Protein AF-A0A7S1PSU7-F1 (afdb_monomer_lite)

InterPro domains:
  IPR036736 ACP-like superfamily [SSF47336] (45-99)

Structure (mmCIF, N/CA/C/O backbone):
data_AF-A0A7S1PSU7-F1
#
_entry.id   AF-A0A7S1PSU7-F1
#
loop_
_atom_site.group_PDB
_atom_site.id
_atom_site.type_symbol
_atom_site.label_atom_id
_atom_site.label_alt_id
_atom_site.label_comp_id
_atom_site.label_asym_id
_atom_site.label_entity_id
_atom_site.label_seq_id
_atom_site.pdbx_PDB_ins_code
_atom_site.Cartn_x
_atom_site.Cartn_y
_atom_site.Cartn_z
_atom_site.occupancy
_atom_site.B_iso_or_equiv
_atom_site.auth_seq_id
_atom_site.auth_comp_id
_atom_site.auth_asym_id
_atom_site.auth_atom_id
_atom_site.pdbx_PDB_model_num
ATOM 1 N N . GLU A 1 1 ? 5.444 -33.701 -60.072 1.00 48.88 1 GLU A N 1
ATOM 2 C CA . GLU A 1 1 ? 5.909 -32.418 -59.505 1.00 48.88 1 GLU A CA 1
ATOM 3 C C . GLU A 1 1 ? 4.935 -32.067 -58.390 1.00 48.88 1 GLU A C 1
ATOM 5 O O . GLU A 1 1 ? 3.745 -32.026 -58.653 1.00 48.88 1 GLU A O 1
ATOM 10 N N . GLN A 1 2 ? 5.269 -32.246 -57.112 1.00 46.62 2 GLN A N 1
ATOM 11 C CA . GLN A 1 2 ? 6.265 -31.512 -56.316 1.00 46.62 2 GLN A CA 1
ATOM 12 C C . GLN A 1 2 ? 6.059 -29.993 -56.328 1.00 46.62 2 GLN A C 1
ATOM 14 O O . GLN A 1 2 ? 6.128 -29.375 -57.382 1.00 46.62 2 GLN A O 1
ATOM 19 N N . GLY A 1 3 ? 5.920 -29.457 -55.111 1.00 49.22 3 GLY A N 1
ATOM 20 C CA . GLY A 1 3 ? 6.136 -28.061 -54.729 1.00 49.22 3 GLY A CA 1
ATOM 21 C C . GLY A 1 3 ? 4.854 -27.232 -54.648 1.00 49.22 3 GLY A C 1
ATOM 22 O O . GLY A 1 3 ? 4.045 -27.275 -55.557 1.00 49.22 3 GLY A O 1
ATOM 23 N N . GLU A 1 4 ? 4.564 -26.454 -53.609 1.00 50.44 4 GLU A N 1
ATOM 24 C CA . GLU A 1 4 ? 5.323 -26.057 -52.423 1.00 50.44 4 GLU A CA 1
ATOM 25 C C . GLU A 1 4 ? 4.361 -25.362 -51.436 1.00 50.44 4 GLU A C 1
ATOM 27 O O . GLU A 1 4 ? 3.388 -24.749 -51.862 1.00 50.44 4 GLU A O 1
ATOM 32 N N . GLY A 1 5 ? 4.685 -25.452 -50.138 1.00 50.78 5 GLY A N 1
ATOM 33 C CA . GLY A 1 5 ? 4.449 -24.443 -49.087 1.00 50.78 5 GLY A CA 1
ATOM 34 C C . GLY A 1 5 ? 3.006 -23.986 -48.829 1.00 50.78 5 GLY A C 1
ATOM 35 O O . GLY A 1 5 ? 2.417 -23.264 -49.613 1.00 50.78 5 GLY A O 1
ATOM 36 N N . GLY A 1 6 ? 2.376 -24.288 -47.696 1.00 49.72 6 GLY A N 1
ATOM 37 C CA . GLY A 1 6 ? 2.905 -24.008 -46.360 1.00 49.72 6 GLY A CA 1
ATOM 38 C C . GLY A 1 6 ? 2.313 -22.690 -45.811 1.00 49.72 6 GLY A C 1
ATOM 39 O O . GLY A 1 6 ? 1.972 -21.806 -46.586 1.00 49.72 6 GLY A O 1
ATOM 40 N N . PRO A 1 7 ? 2.093 -22.572 -44.492 1.00 59.19 7 PRO A N 1
ATOM 41 C CA . PRO A 1 7 ? 0.849 -22.034 -43.943 1.00 59.19 7 PRO A CA 1
ATOM 42 C C . PRO A 1 7 ? 0.986 -20.667 -43.249 1.00 59.19 7 PRO A C 1
ATOM 44 O O . PRO A 1 7 ? 2.081 -20.207 -42.965 1.00 59.19 7 PRO A O 1
ATOM 47 N N . ALA A 1 8 ? -0.175 -20.111 -42.883 1.00 51.06 8 ALA A N 1
ATOM 48 C CA . ALA A 1 8 ? -0.415 -19.317 -41.674 1.00 51.06 8 ALA A CA 1
ATOM 49 C C . ALA A 1 8 ? 0.503 -18.113 -41.378 1.00 51.06 8 ALA A C 1
ATOM 51 O O . ALA A 1 8 ? 1.620 -18.251 -40.900 1.00 51.06 8 ALA A O 1
ATOM 52 N N . ALA A 1 9 ? -0.079 -16.918 -41.434 1.00 47.78 9 ALA A N 1
ATOM 53 C CA . ALA A 1 9 ? 0.195 -15.870 -40.451 1.00 47.78 9 ALA A CA 1
ATOM 54 C C . ALA A 1 9 ? -1.001 -14.915 -40.459 1.00 47.78 9 ALA A C 1
ATOM 56 O O . ALA A 1 9 ? -1.077 -13.976 -41.244 1.00 47.78 9 ALA A O 1
ATOM 57 N N . SER A 1 10 ? -2.054 -15.253 -39.713 1.00 47.66 10 SER A N 1
ATOM 58 C CA . SER A 1 10 ? -2.329 -14.567 -38.447 1.00 47.66 10 SER A CA 1
ATOM 59 C C . SER A 1 10 ? -1.978 -13.090 -38.547 1.00 47.66 10 SER A C 1
ATOM 61 O O . SER A 1 10 ? -0.907 -12.652 -38.128 1.00 47.66 10 SER A O 1
ATOM 63 N N . SER A 1 11 ? -2.901 -12.320 -39.120 1.00 52.31 11 SER A N 1
ATOM 64 C CA . SER A 1 11 ? -2.974 -10.891 -38.872 1.00 52.31 11 SER A CA 1
ATOM 65 C C . SER A 1 11 ? -3.105 -10.729 -37.361 1.00 52.31 11 SER A C 1
ATOM 67 O O . SER A 1 11 ? -4.190 -10.876 -36.804 1.00 52.31 11 SER A O 1
ATOM 69 N N . ASN A 1 12 ? -1.964 -10.527 -36.698 1.00 55.09 12 ASN A N 1
ATOM 70 C CA . ASN A 1 12 ? -1.849 -10.170 -35.295 1.00 55.09 12 ASN A CA 1
ATOM 71 C C . ASN A 1 12 ? -2.569 -8.830 -35.123 1.00 55.09 12 ASN A C 1
ATOM 73 O O . ASN A 1 12 ? -1.961 -7.758 -35.147 1.00 55.09 12 ASN A O 1
ATOM 77 N N . ALA A 1 13 ? -3.893 -8.894 -34.975 1.00 48.25 13 ALA A N 1
ATOM 78 C CA . ALA A 1 13 ? -4.645 -7.913 -3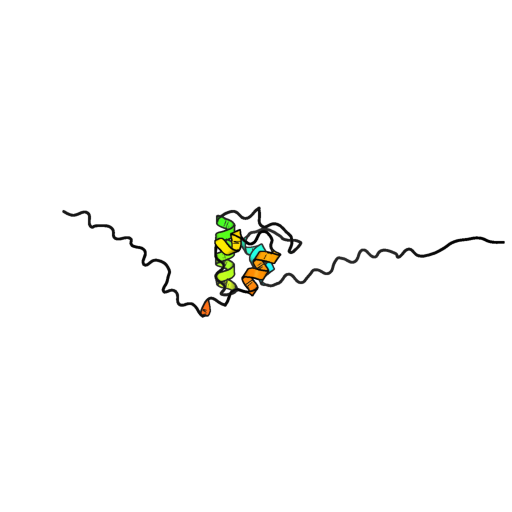4.236 1.00 48.25 13 ALA A CA 1
ATOM 79 C C . ALA A 1 13 ? -3.966 -7.879 -32.873 1.00 48.25 13 ALA A C 1
ATOM 81 O O . ALA A 1 13 ? -4.092 -8.797 -32.069 1.00 48.25 13 ALA A O 1
ATOM 82 N N . ARG A 1 14 ? -3.122 -6.868 -32.686 1.00 45.75 14 ARG A N 1
ATOM 83 C CA . ARG A 1 14 ? -2.492 -6.539 -31.421 1.00 45.75 14 ARG A CA 1
ATOM 84 C C . ARG A 1 14 ? -3.634 -6.189 -30.480 1.00 45.75 14 ARG A C 1
ATOM 86 O O . ARG A 1 14 ? -4.032 -5.031 -30.389 1.00 45.75 14 ARG A O 1
ATOM 93 N N . GLU A 1 15 ? -4.222 -7.226 -29.887 1.00 45.41 15 GLU A N 1
ATOM 94 C CA . GLU A 1 15 ? -5.253 -7.122 -28.874 1.00 45.41 15 GLU A CA 1
ATOM 95 C C . GLU A 1 15 ? -4.738 -6.115 -27.844 1.00 45.41 15 GLU A C 1
ATOM 97 O O . GLU A 1 15 ? -3.630 -6.292 -27.320 1.00 45.41 15 GLU A O 1
ATOM 102 N N . PRO A 1 16 ? -5.464 -5.016 -27.574 1.00 50.06 16 PRO A N 1
ATOM 103 C CA . PRO A 1 16 ? -5.130 -4.194 -26.432 1.00 50.06 16 PRO A CA 1
ATOM 104 C C . PRO A 1 16 ? -5.298 -5.109 -25.224 1.00 50.06 16 PRO A C 1
ATOM 106 O O . PRO A 1 16 ? -6.419 -5.511 -24.912 1.00 50.06 16 PRO A O 1
ATOM 109 N N . ALA A 1 17 ? -4.169 -5.489 -24.617 1.00 42.91 17 ALA A N 1
ATOM 110 C CA . ALA A 1 17 ? -4.112 -6.392 -23.478 1.00 42.91 17 ALA A CA 1
ATOM 111 C C . ALA A 1 17 ? -5.279 -6.084 -22.529 1.00 42.91 17 ALA A C 1
ATOM 113 O O . ALA A 1 17 ? -5.505 -4.900 -22.234 1.00 42.91 17 ALA A O 1
ATOM 114 N N . PRO A 1 18 ? -6.046 -7.098 -22.085 1.00 45.97 18 PRO A N 1
ATOM 115 C CA . PRO A 1 18 ? -7.220 -6.865 -21.265 1.00 45.97 18 PRO A CA 1
ATOM 116 C C . PRO A 1 18 ? -6.764 -6.027 -20.081 1.00 45.97 18 PRO A C 1
ATOM 118 O O . PRO A 1 18 ? -5.882 -6.449 -19.328 1.00 45.97 18 PRO A O 1
ATOM 121 N N . LYS A 1 19 ? -7.307 -4.808 -19.969 1.00 47.12 19 LYS A N 1
ATOM 122 C CA . LYS A 1 19 ? -7.077 -3.916 -18.834 1.00 47.12 19 LYS A CA 1
ATOM 123 C C . LYS A 1 19 ? -7.531 -4.698 -17.612 1.00 47.12 19 LYS A C 1
ATOM 125 O O . LYS A 1 19 ? -8.719 -4.685 -17.296 1.00 47.12 19 LYS A O 1
ATOM 130 N N . ARG A 1 20 ? -6.617 -5.452 -16.988 1.00 54.12 20 ARG A N 1
ATOM 131 C CA . ARG A 1 20 ? -6.883 -6.209 -15.766 1.00 54.12 20 ARG A CA 1
ATOM 132 C C . ARG A 1 20 ? -7.532 -5.206 -14.840 1.00 54.12 20 ARG A C 1
ATOM 134 O O . ARG A 1 20 ? -6.923 -4.176 -14.558 1.00 54.12 20 ARG A O 1
ATOM 141 N N . LEU A 1 21 ? -8.805 -5.435 -14.525 1.00 60.50 21 LEU A N 1
ATOM 142 C CA . LEU A 1 21 ? -9.640 -4.466 -13.832 1.00 60.50 21 LEU A CA 1
ATOM 143 C C . LEU A 1 21 ? -8.883 -4.041 -12.576 1.00 60.50 21 LEU A C 1
ATOM 145 O O . LEU A 1 21 ? -8.713 -4.840 -11.656 1.00 60.50 21 LEU A O 1
ATOM 149 N N . LYS A 1 22 ? -8.342 -2.816 -12.585 1.00 71.38 22 LYS A N 1
ATOM 150 C CA . LYS A 1 22 ? -7.571 -2.291 -11.462 1.00 71.38 22 LYS A CA 1
ATOM 151 C C . LYS A 1 22 ? -8.514 -2.289 -10.262 1.00 71.38 22 LYS A C 1
ATOM 153 O O . LYS A 1 22 ? -9.502 -1.545 -10.249 1.00 71.38 22 LYS A O 1
ATOM 158 N N . GLY A 1 23 ? -8.235 -3.165 -9.295 1.00 81.12 23 GLY A N 1
ATOM 159 C CA . GLY A 1 23 ? -9.029 -3.317 -8.078 1.00 81.12 23 GLY A CA 1
ATOM 160 C C . GLY A 1 23 ? -9.203 -1.985 -7.347 1.00 81.12 23 GLY A C 1
ATOM 161 O O . GLY A 1 23 ? -8.488 -1.009 -7.606 1.00 81.12 23 GLY A O 1
ATOM 162 N N . ARG A 1 24 ? -10.172 -1.906 -6.431 1.00 85.75 24 ARG A N 1
ATOM 163 C CA . ARG A 1 24 ? -10.407 -0.675 -5.656 1.00 85.75 24 ARG A CA 1
ATOM 164 C C . ARG A 1 24 ? -9.148 -0.288 -4.871 1.00 85.75 24 ARG A C 1
ATOM 166 O O . ARG A 1 24 ? -8.764 0.875 -4.854 1.00 85.75 24 ARG A O 1
ATOM 173 N N . GLU A 1 25 ? -8.474 -1.279 -4.311 1.00 86.25 25 GLU A N 1
ATOM 174 C CA . GLU A 1 25 ? -7.229 -1.177 -3.560 1.00 86.25 25 GLU A CA 1
ATOM 175 C C . GLU A 1 25 ? -6.083 -0.653 -4.428 1.00 86.25 25 GLU A C 1
ATOM 177 O O . GLU A 1 25 ? -5.386 0.270 -4.018 1.00 86.25 25 GLU A O 1
ATOM 182 N N . TRP A 1 26 ? -5.942 -1.159 -5.659 1.00 88.88 26 TRP A N 1
ATOM 183 C CA . TRP A 1 26 ? -4.947 -0.668 -6.618 1.00 88.88 26 TRP A CA 1
ATOM 184 C C . TRP A 1 26 ? -5.125 0.832 -6.856 1.00 88.88 26 TRP A C 1
ATOM 186 O O . TRP A 1 26 ? -4.185 1.611 -6.703 1.00 88.88 26 TRP A O 1
ATOM 196 N N . ARG A 1 27 ? -6.353 1.257 -7.180 1.00 89.19 27 ARG A N 1
ATOM 197 C CA . ARG A 1 27 ? -6.661 2.669 -7.450 1.00 89.19 27 ARG A CA 1
ATOM 198 C C . ARG A 1 27 ? -6.387 3.564 -6.241 1.00 89.19 27 ARG A C 1
ATOM 200 O O . ARG A 1 27 ? -5.945 4.700 -6.404 1.00 89.19 27 ARG A O 1
ATOM 207 N N . LEU A 1 28 ? -6.627 3.065 -5.030 1.00 88.81 28 LEU A N 1
ATOM 208 C CA . LEU A 1 28 ? -6.309 3.787 -3.797 1.00 88.81 28 LEU A CA 1
ATOM 209 C C . LEU A 1 28 ? -4.801 3.935 -3.590 1.00 88.81 28 LEU A C 1
ATOM 211 O O . LEU A 1 28 ? -4.350 5.016 -3.208 1.00 88.81 28 LEU A O 1
ATOM 215 N N . VAL A 1 29 ? -4.027 2.887 -3.873 1.00 87.38 29 VAL A N 1
ATOM 216 C CA . VAL A 1 29 ? -2.562 2.934 -3.804 1.00 87.38 29 VAL A CA 1
ATOM 217 C C . VAL A 1 29 ? -2.011 3.945 -4.814 1.00 87.38 29 VAL A C 1
ATOM 219 O O . VAL A 1 29 ? -1.214 4.800 -4.427 1.00 87.38 29 VAL A O 1
ATOM 222 N N . GLU A 1 30 ? -2.489 3.944 -6.061 1.00 90.50 30 GLU A N 1
ATOM 223 C CA . GLU A 1 30 ? -2.093 4.939 -7.073 1.00 90.50 30 GLU A CA 1
ATOM 224 C C . GLU A 1 30 ? -2.430 6.366 -6.624 1.00 90.50 30 GLU A C 1
ATOM 226 O O . GLU A 1 30 ? -1.567 7.244 -6.598 1.00 90.50 30 GLU A O 1
ATOM 231 N N . ARG A 1 31 ? -3.667 6.598 -6.166 1.00 88.81 31 ARG A N 1
ATOM 232 C CA . ARG A 1 31 ? -4.117 7.916 -5.693 1.00 88.81 31 ARG A CA 1
ATOM 233 C C . ARG A 1 31 ? -3.301 8.427 -4.506 1.00 88.81 31 ARG A C 1
ATOM 235 O O . ARG A 1 31 ? -3.039 9.624 -4.411 1.00 8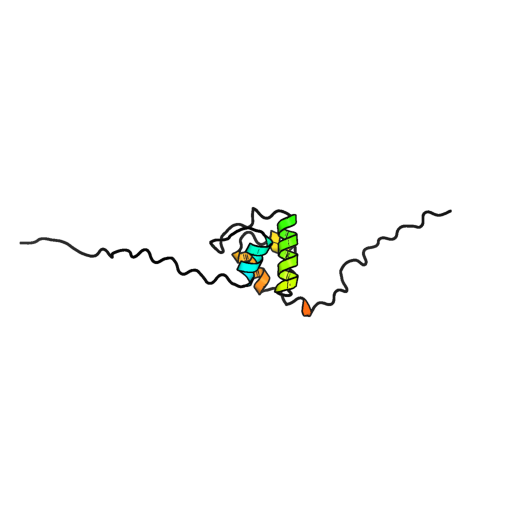8.81 31 ARG A O 1
ATOM 242 N N . ALA A 1 32 ? -2.930 7.549 -3.578 1.00 87.19 32 ALA A N 1
ATOM 243 C CA . ALA A 1 32 ? -2.240 7.951 -2.359 1.00 87.19 32 ALA A CA 1
ATOM 244 C C . ALA A 1 32 ? -0.730 8.151 -2.550 1.00 87.19 32 ALA A C 1
ATOM 246 O O . ALA A 1 32 ? -0.124 8.976 -1.861 1.00 87.19 32 ALA A O 1
ATOM 247 N N . THR A 1 33 ? -0.123 7.393 -3.464 1.00 85.19 33 THR A N 1
ATOM 248 C CA . THR A 1 33 ? 1.312 7.483 -3.773 1.00 85.19 33 THR A CA 1
ATOM 249 C C . THR A 1 33 ? 1.615 8.497 -4.870 1.00 85.19 33 THR A C 1
ATOM 251 O O . THR A 1 33 ? 2.721 9.037 -4.899 1.00 85.19 33 THR A O 1
ATOM 254 N N . GLY A 1 34 ? 0.636 8.787 -5.732 1.00 86.00 34 GLY A N 1
ATOM 255 C CA . GLY A 1 34 ? 0.826 9.563 -6.956 1.00 86.00 34 GLY A CA 1
ATOM 256 C C . GLY A 1 34 ? 1.604 8.799 -8.030 1.00 86.00 34 GLY A C 1
ATOM 257 O O . GLY A 1 34 ? 2.023 9.407 -9.009 1.00 86.00 34 GLY A O 1
ATOM 258 N N . LEU A 1 35 ? 1.829 7.497 -7.834 1.00 85.31 35 LEU A N 1
ATOM 259 C CA . LEU A 1 35 ? 2.492 6.618 -8.791 1.00 85.31 35 LEU A CA 1
ATOM 260 C C . LEU A 1 35 ? 1.432 5.883 -9.606 1.00 85.31 35 LEU A C 1
ATOM 262 O O . LEU A 1 35 ? 0.368 5.551 -9.086 1.00 85.31 35 LEU A O 1
ATOM 266 N N . GLN A 1 36 ? 1.724 5.634 -10.878 1.00 86.44 36 GLN A N 1
ATOM 267 C CA . GLN A 1 36 ? 0.911 4.753 -11.705 1.00 86.44 36 GLN A CA 1
ATOM 268 C C . GLN A 1 36 ? 1.617 3.418 -11.828 1.00 86.44 36 GLN A C 1
ATOM 270 O O . GLN A 1 36 ? 2.803 3.374 -12.140 1.00 86.44 36 GLN A O 1
ATOM 275 N N . PHE A 1 37 ? 0.873 2.347 -11.592 1.00 84.56 37 PHE A N 1
ATOM 276 C CA . PHE A 1 37 ? 1.376 0.997 -11.752 1.00 84.56 37 PHE A CA 1
ATOM 277 C C . PHE A 1 37 ? 0.712 0.388 -12.987 1.00 84.56 37 PHE A C 1
ATOM 279 O O . PHE A 1 37 ? -0.505 0.512 -13.188 1.00 84.56 37 PHE A O 1
ATOM 286 N N . GLU A 1 38 ? 1.501 -0.274 -13.827 1.00 83.94 38 GLU A N 1
ATOM 287 C CA . GLU A 1 38 ? 0.993 -0.989 -15.004 1.00 83.94 38 GLU A CA 1
ATOM 288 C C .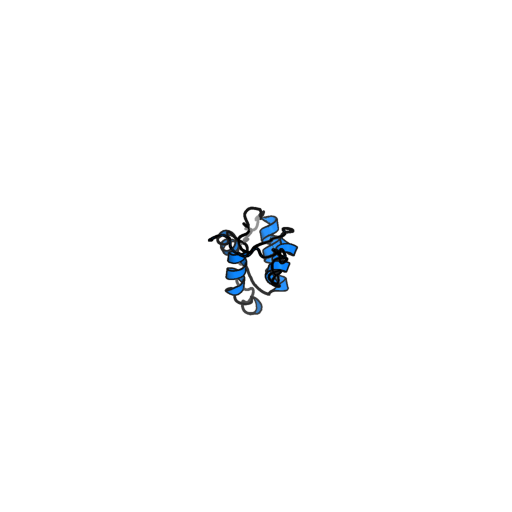 GLU A 1 38 ? 0.755 -2.470 -14.700 1.00 83.94 38 GLU A C 1
ATOM 290 O O . GLU A 1 38 ? -0.190 -3.075 -15.210 1.00 83.94 38 GLU A O 1
ATOM 295 N N . THR A 1 39 ? 1.574 -3.050 -13.817 1.00 84.56 39 THR A N 1
ATOM 296 C CA . THR A 1 39 ? 1.529 -4.471 -13.463 1.00 84.56 39 THR A CA 1
ATOM 297 C C . THR A 1 39 ? 1.626 -4.684 -11.952 1.00 84.56 39 THR A C 1
ATOM 299 O O . THR A 1 39 ? 2.080 -3.818 -11.209 1.00 84.56 39 THR A O 1
ATOM 302 N N . LEU A 1 40 ? 1.205 -5.862 -11.479 1.00 84.81 40 LEU A N 1
ATOM 303 C CA . LEU A 1 40 ? 1.354 -6.253 -10.070 1.00 84.81 40 LEU A CA 1
ATOM 304 C C . LEU A 1 40 ? 2.822 -6.451 -9.670 1.00 84.81 40 LEU A C 1
ATOM 306 O O . LEU A 1 40 ? 3.158 -6.342 -8.497 1.00 84.81 40 LEU A O 1
ATOM 310 N N . SER A 1 41 ? 3.691 -6.750 -10.632 1.00 85.69 41 SER A N 1
ATOM 311 C CA . SER A 1 41 ? 5.123 -6.958 -10.407 1.00 85.69 41 SER A CA 1
ATOM 312 C C . SER A 1 41 ? 5.903 -5.650 -10.290 1.00 85.69 41 SER A C 1
ATOM 314 O O . SER A 1 41 ? 7.108 -5.692 -10.056 1.00 85.69 41 SER A O 1
ATOM 316 N N . ASP A 1 42 ? 5.237 -4.505 -10.453 1.00 87.50 42 ASP A N 1
ATOM 317 C CA . ASP A 1 42 ? 5.890 -3.206 -10.410 1.00 87.50 42 ASP A CA 1
ATOM 318 C C . ASP A 1 42 ? 6.480 -2.925 -9.013 1.00 87.50 42 ASP A C 1
ATOM 320 O O . ASP A 1 42 ? 5.814 -3.175 -7.992 1.00 87.50 42 ASP A O 1
ATOM 324 N N . PRO A 1 43 ? 7.745 -2.473 -8.943 1.00 85.31 43 PRO A N 1
ATOM 325 C CA . PRO A 1 43 ? 8.457 -2.334 -7.686 1.00 85.31 43 PRO A CA 1
ATOM 326 C C . PRO A 1 43 ? 7.992 -1.117 -6.881 1.00 85.31 43 PRO A C 1
ATOM 328 O O . PRO A 1 43 ? 7.906 0.008 -7.364 1.00 85.31 43 PRO A O 1
ATOM 331 N N . LEU A 1 44 ? 7.850 -1.300 -5.568 1.00 82.44 44 LEU A N 1
ATOM 332 C CA . LEU A 1 44 ? 7.523 -0.221 -4.624 1.00 82.44 44 LEU A CA 1
ATOM 333 C C . LEU A 1 44 ? 8.761 0.595 -4.196 1.00 82.44 44 LEU A C 1
ATOM 335 O O . LEU A 1 44 ? 8.714 1.361 -3.233 1.00 82.44 44 LEU A O 1
ATOM 339 N N . VAL A 1 45 ? 9.886 0.448 -4.905 1.00 72.88 45 VAL A N 1
ATOM 340 C CA . VAL A 1 45 ? 11.187 1.050 -4.559 1.00 72.88 45 VAL A CA 1
ATOM 341 C C . VAL A 1 45 ? 11.149 2.587 -4.526 1.00 72.88 45 VAL A C 1
ATOM 343 O O . VAL A 1 45 ? 11.869 3.199 -3.743 1.00 72.88 45 VAL A O 1
ATOM 346 N N . GLY A 1 46 ? 10.244 3.216 -5.286 1.00 70.62 46 GLY A N 1
ATOM 347 C CA . GLY A 1 46 ? 10.045 4.674 -5.325 1.00 70.62 46 GLY A CA 1
ATOM 348 C C . GLY A 1 46 ? 9.157 5.260 -4.213 1.00 70.62 46 GLY A C 1
ATOM 349 O O . GLY A 1 46 ? 8.770 6.432 -4.280 1.00 70.62 46 GLY A O 1
ATOM 350 N N . LEU A 1 47 ? 8.765 4.466 -3.209 1.00 80.88 47 LEU A N 1
ATOM 35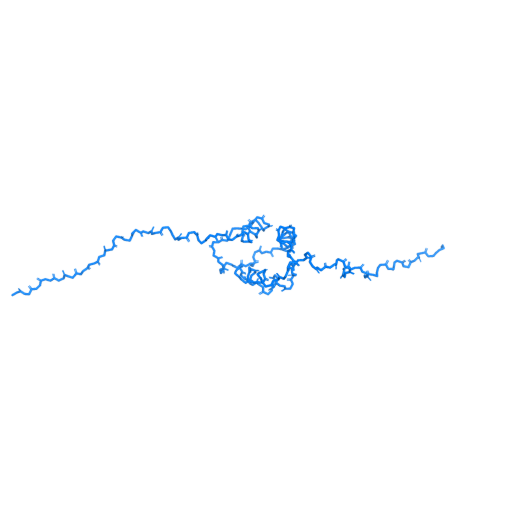1 C CA . LEU A 1 47 ? 7.942 4.944 -2.095 1.00 80.88 47 LEU A CA 1
ATOM 352 C C . LEU A 1 47 ? 8.786 5.580 -0.989 1.00 80.88 47 LEU A C 1
ATOM 354 O O . LEU A 1 47 ? 9.310 4.889 -0.109 1.00 80.88 47 LEU A O 1
ATOM 358 N N . ASP A 1 48 ? 8.795 6.909 -0.958 1.00 85.38 48 ASP A N 1
ATOM 359 C CA . ASP A 1 48 ? 9.319 7.696 0.157 1.00 85.38 48 ASP A CA 1
ATOM 360 C C . ASP A 1 48 ? 8.518 7.499 1.453 1.00 85.38 48 ASP A C 1
ATOM 362 O O . ASP A 1 48 ? 7.316 7.207 1.444 1.00 85.38 48 ASP A O 1
ATOM 366 N N . SER A 1 49 ? 9.153 7.766 2.598 1.00 83.88 49 SER A N 1
ATOM 367 C CA . SER A 1 49 ? 8.526 7.701 3.931 1.00 83.88 49 SER A CA 1
ATOM 368 C C . SER A 1 49 ? 7.209 8.483 4.034 1.00 83.88 49 SER A C 1
ATOM 370 O O . SER A 1 49 ? 6.270 8.050 4.712 1.00 83.88 49 SER A O 1
ATOM 372 N N . MET A 1 50 ? 7.114 9.620 3.340 1.00 87.19 50 MET A N 1
ATOM 373 C CA . MET A 1 50 ? 5.896 10.429 3.292 1.00 87.19 50 MET A CA 1
ATOM 374 C C . MET A 1 50 ? 4.792 9.748 2.473 1.00 87.19 50 MET A C 1
ATOM 376 O O . MET A 1 50 ? 3.658 9.651 2.945 1.00 87.19 50 MET A O 1
ATOM 380 N N . ARG A 1 51 ? 5.120 9.219 1.286 1.00 88.81 51 ARG A N 1
ATOM 381 C CA . ARG A 1 51 ? 4.173 8.491 0.423 1.00 88.81 51 ARG A CA 1
ATOM 382 C C . ARG A 1 51 ? 3.648 7.238 1.117 1.00 88.81 51 ARG A C 1
ATOM 384 O O . ARG A 1 51 ? 2.444 7.010 1.107 1.00 88.81 51 ARG A O 1
ATOM 391 N N . ARG A 1 52 ? 4.509 6.496 1.826 1.00 87.56 52 ARG A N 1
ATOM 392 C CA . ARG A 1 52 ? 4.107 5.325 2.635 1.00 87.56 52 ARG A CA 1
ATOM 393 C C . ARG A 1 52 ? 3.083 5.702 3.702 1.00 87.56 52 ARG A C 1
ATOM 395 O O . ARG A 1 52 ? 2.087 5.006 3.884 1.00 87.56 52 ARG A O 1
ATOM 402 N N . THR A 1 53 ? 3.306 6.824 4.385 1.00 87.06 53 THR A N 1
ATOM 403 C CA . THR A 1 53 ? 2.399 7.314 5.434 1.00 87.06 53 THR A CA 1
ATOM 404 C C . THR A 1 53 ? 1.057 7.756 4.845 1.00 87.06 53 THR A C 1
ATOM 406 O O . THR A 1 53 ? 0.010 7.375 5.367 1.00 87.06 53 THR A O 1
ATOM 409 N N . LYS A 1 54 ? 1.070 8.492 3.724 1.00 89.94 54 LYS A N 1
ATOM 410 C CA . LYS A 1 54 ? -0.150 8.882 2.998 1.00 89.94 54 LYS A CA 1
ATOM 411 C C . LYS A 1 54 ? -0.937 7.663 2.522 1.00 89.94 54 LYS A C 1
ATOM 413 O O . LYS A 1 54 ? 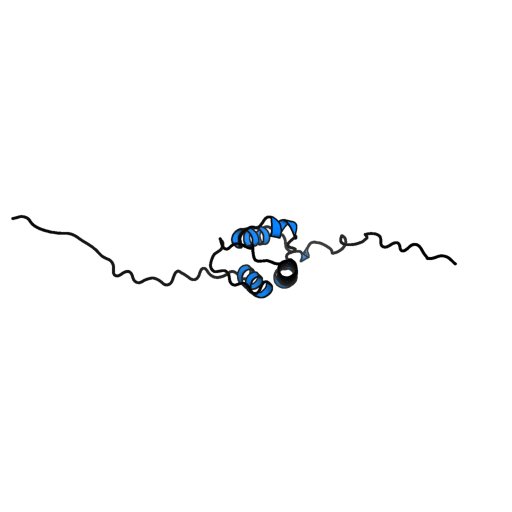-2.125 7.573 2.806 1.00 89.94 54 LYS A O 1
ATOM 418 N N . MET A 1 55 ? -0.264 6.708 1.884 1.00 89.56 55 MET A N 1
ATOM 419 C CA . MET A 1 55 ? -0.843 5.439 1.443 1.00 89.56 55 MET A CA 1
ATOM 420 C C . MET A 1 55 ? -1.513 4.696 2.592 1.00 89.56 55 MET A C 1
ATOM 422 O O . MET A 1 55 ? -2.694 4.380 2.506 1.00 89.56 55 MET A O 1
ATOM 426 N N . THR A 1 56 ? -0.803 4.509 3.703 1.00 88.00 56 THR A N 1
ATOM 427 C CA . THR A 1 56 ? -1.353 3.847 4.895 1.00 88.00 56 THR A CA 1
ATOM 428 C C . THR A 1 56 ? -2.588 4.574 5.431 1.00 88.00 56 THR A C 1
ATOM 430 O O . THR A 1 56 ? -3.583 3.941 5.767 1.00 88.00 56 THR A O 1
ATOM 433 N N . SER A 1 57 ? -2.546 5.909 5.484 1.00 86.50 57 SER A N 1
ATOM 434 C CA . SER A 1 57 ? -3.664 6.733 5.956 1.00 86.50 57 SER A CA 1
ATOM 435 C C . SER A 1 57 ? -4.896 6.615 5.051 1.00 86.50 57 SER A C 1
ATOM 437 O O . SER A 1 57 ? -6.011 6.470 5.546 1.00 86.50 57 SER A O 1
ATOM 439 N N . VAL A 1 58 ? -4.705 6.623 3.729 1.00 89.38 58 VAL A N 1
ATOM 440 C CA . VAL A 1 58 ? -5.792 6.459 2.752 1.00 89.38 58 VAL A CA 1
ATOM 441 C C . VAL A 1 58 ? -6.389 5.058 2.830 1.00 89.38 58 VAL A C 1
ATOM 443 O O . VAL A 1 58 ? -7.604 4.931 2.931 1.00 89.38 58 VAL A O 1
ATOM 446 N N . LEU A 1 59 ? -5.557 4.013 2.851 1.00 87.00 59 LEU A N 1
ATOM 447 C CA . LEU A 1 59 ? -6.018 2.625 2.957 1.00 87.00 59 LEU A CA 1
ATOM 448 C C . LEU A 1 59 ? -6.820 2.399 4.244 1.00 87.00 59 LEU A C 1
ATOM 450 O O . LEU A 1 59 ? -7.888 1.795 4.201 1.00 87.00 59 LEU A O 1
ATOM 454 N N . ARG A 1 60 ? -6.366 2.965 5.365 1.00 85.44 60 ARG A N 1
ATOM 455 C CA . ARG A 1 60 ? -7.088 2.909 6.638 1.00 85.44 60 ARG A CA 1
ATOM 456 C C . ARG A 1 60 ? -8.453 3.594 6.570 1.00 85.44 60 ARG A C 1
ATOM 458 O O . ARG A 1 60 ? -9.421 3.056 7.084 1.00 85.44 60 ARG A O 1
ATOM 465 N N . ARG A 1 61 ? -8.544 4.770 5.943 1.00 84.88 61 ARG A N 1
ATOM 466 C CA . ARG A 1 61 ? -9.802 5.534 5.845 1.00 84.88 61 ARG A CA 1
ATOM 467 C C . ARG A 1 61 ? -10.808 4.915 4.875 1.00 84.88 61 ARG A C 1
ATOM 469 O O . ARG A 1 61 ? -12.000 4.956 5.137 1.00 84.88 61 ARG A O 1
ATOM 476 N N . GLU A 1 62 ? -10.333 4.371 3.759 1.00 87.19 62 GLU A N 1
ATOM 477 C CA . GLU A 1 62 ? -11.186 3.929 2.647 1.00 87.19 62 GLU A CA 1
ATOM 478 C C . GLU A 1 62 ? -11.540 2.443 2.697 1.00 87.19 62 GLU A C 1
ATOM 480 O O . GLU A 1 62 ? -12.620 2.042 2.255 1.00 87.19 62 GLU A O 1
ATOM 485 N N . LEU A 1 63 ? -10.607 1.619 3.176 1.00 82.25 63 LEU A N 1
ATOM 486 C CA . LEU A 1 63 ? -10.774 0.170 3.288 1.00 82.25 63 LEU A CA 1
ATOM 487 C C . LEU A 1 63 ? -10.942 -0.278 4.732 1.00 82.25 63 LEU A C 1
ATOM 489 O O . LEU A 1 63 ? -11.066 -1.473 4.943 1.00 82.25 63 LEU A O 1
ATOM 493 N N . GLY A 1 64 ? -10.837 0.631 5.705 1.00 82.19 64 GLY A N 1
ATOM 494 C CA . GLY A 1 64 ? -10.830 0.251 7.110 1.00 82.19 64 GLY A CA 1
ATOM 495 C C . GLY A 1 64 ? -9.604 -0.570 7.500 1.00 82.19 64 GLY A C 1
ATOM 496 O O . GLY A 1 64 ? -9.599 -1.118 8.578 1.00 82.19 64 GLY A O 1
ATOM 497 N N . LYS A 1 65 ? -8.551 -0.712 6.682 1.00 82.44 65 LYS A N 1
ATOM 498 C CA . LYS A 1 65 ? -7.451 -1.664 6.956 1.00 82.44 65 LYS A CA 1
ATOM 499 C C . LYS A 1 65 ? -6.185 -0.986 7.470 1.00 82.44 65 LYS A C 1
ATOM 501 O O . LYS A 1 65 ? -5.671 -0.052 6.850 1.00 82.44 65 LYS A O 1
ATOM 506 N N . ARG A 1 66 ? -5.615 -1.504 8.567 1.00 82.56 66 ARG A N 1
ATOM 507 C CA . ARG A 1 66 ? -4.359 -0.995 9.143 1.00 82.56 66 ARG A CA 1
ATOM 508 C C . ARG A 1 66 ? -3.139 -1.686 8.551 1.00 82.56 66 ARG A C 1
ATOM 510 O O . ARG A 1 66 ? -2.691 -2.719 9.039 1.00 82.56 66 ARG A O 1
ATOM 517 N N . LEU A 1 67 ? -2.543 -1.073 7.538 1.00 83.12 67 LEU A N 1
ATOM 518 C CA . LEU A 1 67 ? -1.285 -1.564 6.987 1.00 83.12 67 LEU A CA 1
ATOM 519 C C . LEU A 1 67 ? -0.093 -1.089 7.839 1.00 83.12 67 LEU A C 1
ATOM 521 O O . LEU A 1 67 ? 0.079 0.104 8.081 1.00 83.12 67 LEU A O 1
ATOM 525 N N . THR A 1 68 ? 0.740 -2.011 8.326 1.00 83.75 68 THR A N 1
ATOM 526 C CA . THR A 1 68 ? 1.922 -1.653 9.130 1.00 83.75 68 THR A CA 1
ATOM 527 C C . THR A 1 68 ? 3.112 -1.285 8.243 1.00 83.75 68 THR A C 1
ATOM 529 O O . THR A 1 68 ? 3.249 -1.768 7.120 1.00 83.75 68 THR A O 1
ATOM 532 N N . ARG A 1 69 ? 4.031 -0.457 8.762 1.00 80.12 69 ARG A N 1
ATOM 533 C CA . ARG A 1 69 ? 5.292 -0.134 8.065 1.00 80.12 69 ARG A CA 1
ATOM 534 C C . ARG A 1 69 ? 6.114 -1.383 7.740 1.00 80.12 69 ARG A C 1
ATOM 536 O O . ARG A 1 69 ? 6.718 -1.440 6.676 1.00 80.12 69 ARG A O 1
ATOM 543 N N . GLU A 1 70 ? 6.094 -2.374 8.629 1.00 81.81 70 GLU A N 1
ATOM 544 C CA . GLU A 1 70 ? 6.769 -3.659 8.433 1.00 81.81 70 GLU A CA 1
ATOM 545 C C . GLU A 1 70 ? 6.151 -4.479 7.296 1.00 81.81 70 GLU A C 1
ATOM 547 O O . GLU A 1 70 ? 6.887 -5.126 6.558 1.00 81.81 70 GLU A O 1
ATOM 552 N N . ALA A 1 71 ? 4.823 -4.443 7.126 1.00 83.50 71 ALA A N 1
ATOM 553 C CA . ALA A 1 71 ? 4.160 -5.072 5.983 1.00 83.50 71 ALA A CA 1
ATOM 554 C C . ALA A 1 71 ? 4.580 -4.391 4.672 1.00 83.50 71 ALA A C 1
ATOM 556 O O . ALA A 1 71 ? 5.068 -5.057 3.772 1.00 83.50 71 ALA A O 1
ATOM 557 N N . ILE A 1 72 ? 4.543 -3.054 4.617 1.00 84.31 72 ILE A N 1
ATOM 558 C CA . ILE A 1 72 ? 4.983 -2.287 3.435 1.00 84.31 72 ILE A CA 1
ATOM 559 C C . ILE A 1 72 ? 6.448 -2.568 3.089 1.00 84.31 72 ILE A C 1
ATOM 561 O O . ILE A 1 72 ? 6.803 -2.604 1.920 1.00 84.31 72 ILE A O 1
ATOM 565 N N . ARG A 1 73 ? 7.318 -2.737 4.092 1.00 82.31 73 ARG A N 1
ATOM 566 C CA . ARG A 1 73 ? 8.739 -3.037 3.864 1.00 82.31 73 ARG A CA 1
ATOM 567 C C . ARG A 1 73 ? 8.956 -4.458 3.340 1.00 82.31 73 ARG A C 1
ATOM 569 O O . ARG A 1 73 ? 9.897 -4.669 2.585 1.00 82.31 73 ARG A O 1
ATOM 576 N N . ARG A 1 74 ? 8.126 -5.417 3.761 1.00 83.56 74 ARG A N 1
ATOM 577 C CA . ARG A 1 74 ? 8.147 -6.793 3.240 1.00 83.56 74 ARG A CA 1
ATOM 578 C C . ARG A 1 74 ? 7.601 -6.861 1.814 1.00 83.56 74 ARG A C 1
ATOM 580 O O . ARG A 1 74 ? 8.130 -7.621 1.009 1.00 83.56 74 ARG A O 1
ATOM 587 N N . SER A 1 75 ? 6.636 -6.008 1.489 1.00 85.00 75 SER A N 1
ATOM 588 C CA . SER A 1 75 ? 6.084 -5.895 0.146 1.00 85.00 75 SER A CA 1
ATOM 589 C C . SER A 1 75 ? 7.019 -5.156 -0.806 1.00 85.00 75 SER A C 1
ATOM 591 O O . SER A 1 75 ? 7.068 -3.930 -0.844 1.00 85.00 75 SER A O 1
ATOM 593 N N . GLY A 1 76 ? 7.765 -5.921 -1.605 1.00 83.06 76 GLY A N 1
ATOM 594 C CA . GLY A 1 76 ? 8.639 -5.378 -2.651 1.00 83.06 76 GLY A CA 1
ATOM 595 C C . GLY A 1 76 ? 7.895 -4.932 -3.916 1.00 83.06 76 GLY A C 1
ATOM 596 O O . GLY A 1 76 ? 8.386 -4.071 -4.646 1.00 83.06 76 GLY A O 1
ATOM 597 N N . THR A 1 77 ? 6.705 -5.482 -4.161 1.00 90.06 77 THR A N 1
ATOM 598 C CA . THR A 1 77 ? 5.898 -5.237 -5.366 1.00 90.06 77 THR A CA 1
ATOM 599 C C . THR A 1 77 ? 4.461 -4.875 -5.010 1.00 90.06 77 THR A C 1
ATOM 601 O O . THR A 1 77 ? 3.980 -5.185 -3.914 1.00 90.06 77 THR A O 1
ATOM 604 N N . LEU A 1 78 ? 3.750 -4.234 -5.942 1.00 88.12 78 LEU A N 1
ATOM 605 C CA . LEU A 1 78 ? 2.336 -3.896 -5.758 1.00 88.12 78 LEU A CA 1
ATOM 606 C C . LEU A 1 78 ? 1.474 -5.135 -5.459 1.00 88.12 78 LEU A C 1
ATOM 608 O O . LEU A 1 78 ? 0.572 -5.076 -4.627 1.00 88.12 78 LEU A O 1
ATOM 612 N N . GLY A 1 79 ? 1.749 -6.260 -6.115 1.00 86.50 79 GLY A N 1
ATOM 613 C CA . GLY A 1 79 ? 1.035 -7.515 -5.902 1.00 86.50 79 GLY A CA 1
ATOM 614 C C . GLY A 1 79 ? 1.186 -8.042 -4.481 1.00 86.50 79 GLY A C 1
ATOM 615 O O . GLY A 1 79 ? 0.194 -8.456 -3.886 1.00 86.50 79 GLY A O 1
ATOM 616 N N . ASP A 1 80 ? 2.392 -7.961 -3.918 1.00 89.25 80 ASP A N 1
ATOM 617 C CA . ASP A 1 80 ? 2.642 -8.363 -2.532 1.00 89.25 80 ASP A CA 1
ATOM 618 C C . ASP A 1 80 ? 1.874 -7.468 -1.548 1.00 89.25 80 ASP A C 1
ATOM 620 O O . ASP A 1 80 ? 1.169 -7.959 -0.668 1.00 89.25 80 ASP A O 1
ATOM 624 N N . LEU A 1 81 ? 1.894 -6.153 -1.783 1.00 88.31 81 LEU A N 1
ATOM 625 C CA . LEU A 1 81 ? 1.162 -5.172 -0.979 1.00 88.31 81 LEU A CA 1
ATOM 626 C C . LEU A 1 81 ? -0.350 -5.434 -0.981 1.00 88.31 81 LEU A C 1
ATOM 628 O O . LEU A 1 81 ? -1.003 -5.373 0.062 1.00 88.31 81 LEU A O 1
ATOM 632 N N . LEU A 1 82 ? -0.913 -5.711 -2.159 1.00 87.81 82 LEU A N 1
ATOM 633 C CA . LEU A 1 82 ? -2.327 -6.043 -2.313 1.00 87.81 82 LEU A CA 1
ATOM 634 C C . LEU A 1 82 ? -2.665 -7.393 -1.669 1.00 87.81 82 LEU A C 1
ATOM 636 O O . LEU A 1 82 ? -3.727 -7.525 -1.062 1.00 87.81 82 LEU A O 1
ATOM 640 N N . GLY A 1 83 ? -1.757 -8.369 -1.740 1.00 86.62 83 GLY A N 1
ATOM 641 C CA . GLY A 1 83 ? -1.884 -9.648 -1.045 1.00 86.62 83 GLY A CA 1
ATOM 642 C C . GLY A 1 83 ? -1.919 -9.486 0.477 1.00 86.62 83 GLY A C 1
ATOM 643 O O . GLY A 1 83 ? -2.798 -10.042 1.138 1.00 86.62 83 GLY A O 1
ATOM 644 N N . GLU A 1 84 ? -1.029 -8.666 1.036 1.00 87.00 84 GLU A N 1
ATOM 645 C CA . GLU A 1 84 ? -1.027 -8.346 2.467 1.00 87.00 84 GLU A CA 1
ATOM 646 C C . GLU A 1 84 ? -2.300 -7.590 2.874 1.00 87.00 84 GLU A C 1
ATOM 648 O O . GLU A 1 84 ? -2.917 -7.912 3.888 1.00 87.00 84 GLU A O 1
ATOM 653 N N . LEU A 1 85 ? -2.774 -6.648 2.050 1.00 84.31 85 LEU A N 1
ATOM 654 C CA . LEU A 1 85 ? -4.058 -5.974 2.268 1.00 84.31 85 LEU A CA 1
ATOM 655 C C . LEU A 1 85 ? -5.243 -6.944 2.259 1.00 84.31 85 LEU A C 1
ATOM 657 O O . LEU A 1 85 ? -6.161 -6.780 3.060 1.00 84.31 85 LEU A O 1
ATOM 661 N N . ALA A 1 86 ? -5.251 -7.946 1.383 1.00 83.38 86 ALA A N 1
ATOM 662 C CA . ALA A 1 86 ? -6.312 -8.949 1.341 1.00 83.38 86 ALA A CA 1
ATOM 663 C C . ALA A 1 86 ? -6.337 -9.820 2.609 1.00 83.38 86 ALA A C 1
ATOM 665 O O . ALA A 1 86 ? -7.416 -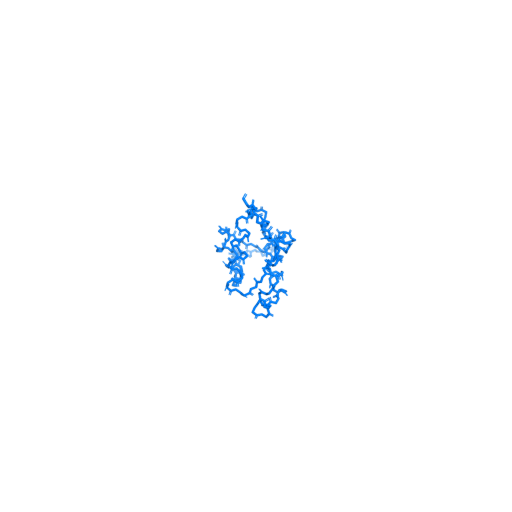10.169 3.080 1.00 83.38 86 ALA A O 1
ATOM 666 N N . ARG A 1 87 ? -5.165 -10.115 3.188 1.00 82.38 87 ARG A N 1
ATOM 667 C CA . ARG A 1 87 ? -5.025 -10.891 4.433 1.00 82.38 87 ARG A CA 1
ATOM 668 C C . ARG A 1 87 ? -5.382 -10.107 5.692 1.00 82.38 87 ARG A C 1
ATOM 670 O O . ARG A 1 87 ? -5.739 -10.716 6.697 1.00 82.38 87 ARG A O 1
ATOM 677 N N . LEU A 1 88 ? -5.251 -8.781 5.665 1.00 80.25 88 LEU A N 1
ATOM 678 C CA . LEU A 1 88 ? -5.526 -7.957 6.836 1.00 80.25 88 LEU A CA 1
ATOM 679 C C . LEU A 1 88 ? -7.030 -7.909 7.150 1.00 80.25 88 LEU A C 1
ATOM 681 O O . LEU A 1 88 ? -7.828 -7.588 6.258 1.00 80.25 88 LEU A O 1
ATOM 685 N N . PRO A 1 89 ? -7.418 -8.162 8.415 1.00 72.75 89 PRO A N 1
ATOM 686 C CA . PRO A 1 89 ? -8.781 -7.940 8.866 1.00 72.75 89 PRO A CA 1
ATOM 687 C C . PRO A 1 89 ? -9.105 -6.441 8.872 1.00 72.75 89 PRO A C 1
ATOM 689 O O . PRO A 1 89 ? -8.217 -5.587 8.973 1.00 72.75 89 PRO A O 1
ATOM 692 N N . ASP A 1 90 ? -10.391 -6.127 8.760 1.00 71.44 90 ASP A N 1
ATOM 693 C CA . ASP A 1 90 ? -10.891 -4.759 8.862 1.00 71.44 90 ASP A CA 1
ATOM 694 C C . ASP A 1 90 ? -10.670 -4.209 10.290 1.00 71.44 90 ASP A C 1
ATOM 696 O O . ASP A 1 90 ? -11.007 -4.849 11.289 1.00 71.44 90 ASP A O 1
ATOM 700 N N . GLU A 1 91 ? -10.059 -3.027 10.393 1.00 61.94 91 GLU A N 1
ATOM 701 C CA . GLU A 1 91 ? -9.728 -2.308 11.633 1.00 61.94 91 GLU A CA 1
ATOM 702 C C . GLU A 1 91 ? -10.981 -1.884 12.406 1.00 61.94 91 GLU A C 1
ATOM 704 O O . GLU A 1 91 ? -10.858 -1.592 13.595 1.00 61.94 91 GLU A O 1
ATOM 709 N N . ALA A 1 92 ? -12.186 -1.924 11.816 1.00 54.06 92 ALA A N 1
ATOM 710 C CA . ALA A 1 92 ? -13.428 -1.694 12.556 1.00 54.06 92 ALA A CA 1
ATOM 711 C C . ALA A 1 92 ? -13.582 -2.616 13.784 1.00 54.06 92 ALA A C 1
ATOM 713 O O . ALA A 1 92 ? -14.372 -2.315 14.675 1.00 54.06 92 ALA A O 1
ATOM 714 N N . GLN A 1 93 ? -12.804 -3.704 13.873 1.00 49.09 93 GLN A N 1
ATOM 715 C CA . GLN A 1 93 ? -12.820 -4.640 14.998 1.00 49.09 93 GLN A CA 1
ATOM 716 C C . GLN A 1 93 ? -11.678 -4.491 16.019 1.00 49.09 93 GLN A C 1
ATOM 718 O O . GLN A 1 93 ? -11.652 -5.251 16.986 1.00 49.09 93 GLN A O 1
ATOM 723 N N . VAL A 1 94 ? -10.742 -3.541 15.875 1.00 47.75 94 VAL A N 1
ATOM 724 C CA . VAL A 1 94 ? -9.659 -3.370 16.866 1.00 47.75 94 VAL A CA 1
ATOM 725 C C . VAL A 1 94 ? -9.833 -2.050 17.620 1.00 47.75 94 VAL A C 1
ATOM 727 O O . VAL A 1 94 ? -9.521 -0.991 17.068 1.00 47.75 94 VAL A O 1
ATOM 730 N N . PRO A 1 95 ? -10.304 -2.064 18.885 1.00 42.50 95 PRO A N 1
ATOM 731 C CA . PRO A 1 95 ? -10.459 -0.839 19.655 1.00 42.50 95 PRO A CA 1
ATOM 732 C C . PRO A 1 95 ? -9.107 -0.134 19.795 1.00 42.50 95 PRO A C 1
ATOM 734 O O . PRO A 1 95 ? -8.080 -0.746 20.096 1.00 42.50 95 PRO A O 1
ATOM 737 N N . ALA A 1 96 ? -9.124 1.180 19.580 1.00 48.50 96 ALA A N 1
ATOM 738 C CA . ALA A 1 96 ? -7.992 2.102 19.607 1.00 48.50 96 ALA A CA 1
ATOM 739 C C . ALA A 1 96 ? -7.346 2.282 21.003 1.00 48.50 96 ALA A C 1
ATOM 741 O O . ALA A 1 96 ? -6.933 3.380 21.359 1.00 48.50 96 ALA A O 1
ATOM 742 N N . ALA A 1 97 ? -7.242 1.224 21.808 1.00 47.72 97 ALA A N 1
ATOM 743 C CA . ALA A 1 97 ? -6.737 1.276 23.178 1.00 47.72 97 ALA A CA 1
ATOM 744 C C . ALA A 1 97 ? -5.212 1.072 23.294 1.00 47.72 97 ALA A C 1
ATOM 746 O O . ALA A 1 97 ? -4.653 1.238 24.372 1.00 47.72 97 ALA A O 1
ATOM 747 N N . ALA A 1 98 ? -4.511 0.724 22.207 1.00 54.78 98 ALA A N 1
ATOM 748 C CA . ALA A 1 98 ? -3.124 0.246 22.281 1.00 54.78 98 ALA A CA 1
ATOM 749 C C . ALA A 1 98 ? -2.096 1.095 21.511 1.00 54.78 98 ALA A C 1
ATOM 751 O O . ALA A 1 98 ? -1.081 0.588 21.036 1.00 54.78 98 ALA A O 1
ATOM 752 N N . SER A 1 99 ? -2.313 2.400 21.350 1.00 46.41 99 SER A N 1
ATOM 753 C CA . SER A 1 99 ? -1.232 3.281 20.890 1.00 46.41 99 SER A CA 1
ATOM 754 C C . SER A 1 99 ? -1.131 4.517 21.773 1.00 46.41 99 SER A C 1
ATOM 756 O O . SER A 1 99 ? -1.916 5.447 21.651 1.00 46.41 99 SER A O 1
ATOM 758 N N . CYS A 1 100 ? -0.086 4.490 22.607 1.00 42.22 100 CYS A N 1
ATOM 759 C CA . CYS A 1 100 ? 0.550 5.624 23.277 1.00 42.22 100 CYS A CA 1
ATOM 760 C C . CYS A 1 100 ? 0.110 5.970 24.714 1.00 42.22 100 CYS A C 1
ATOM 762 O O . CYS A 1 100 ? 0.116 7.135 25.083 1.00 42.22 100 CYS A O 1
ATOM 764 N N . SER A 1 101 ? -0.022 4.965 25.589 1.00 44.91 101 SER A N 1
ATOM 765 C CA . SER A 1 101 ? 0.369 5.106 27.014 1.00 44.91 101 SER A CA 1
ATOM 766 C C . SER A 1 101 ? 1.894 5.023 27.201 1.00 44.91 101 SER A C 1
ATOM 768 O O . SER A 1 101 ? 2.393 4.563 28.226 1.00 44.91 101 SER A O 1
ATOM 770 N N . SER A 1 102 ? 2.666 5.470 26.205 1.00 52.53 102 SER A N 1
ATOM 771 C CA . SER A 1 102 ? 4.108 5.647 26.344 1.00 52.53 102 SER A CA 1
ATOM 772 C C . SER A 1 102 ? 4.364 7.063 26.846 1.00 52.53 102 SER A C 1
ATOM 774 O O . SER A 1 102 ? 4.681 7.983 26.099 1.00 52.53 102 SER A O 1
ATOM 776 N N . ARG A 1 103 ? 4.135 7.219 28.151 1.00 56.41 103 ARG A N 1
ATOM 777 C CA . ARG A 1 103 ? 5.154 7.750 29.054 1.00 56.41 103 ARG A CA 1
ATOM 778 C C . ARG A 1 103 ? 5.833 9.033 28.551 1.00 56.41 103 ARG A C 1
ATOM 780 O O . ARG A 1 103 ? 7.042 9.074 28.354 1.00 56.41 103 ARG A O 1
ATOM 787 N N . ARG A 1 104 ? 5.061 10.116 28.440 1.00 55.72 104 ARG A N 1
ATOM 788 C CA . ARG A 1 104 ? 5.600 11.470 28.623 1.00 55.72 104 ARG A CA 1
ATOM 789 C C . ARG A 1 104 ? 5.246 11.951 30.028 1.00 55.72 104 ARG A C 1
ATOM 791 O O . ARG A 1 104 ? 4.486 12.890 30.216 1.00 55.72 104 ARG A O 1
ATOM 798 N N . SER A 1 105 ? 5.804 11.249 31.020 1.00 55.31 105 SER A N 1
ATOM 799 C CA . SER A 1 105 ? 6.081 11.849 32.324 1.00 55.31 105 SER A CA 1
ATOM 800 C C . SER A 1 105 ? 7.110 12.936 32.073 1.00 55.31 105 SER A C 1
ATOM 802 O O . SER A 1 105 ? 8.310 12.673 32.055 1.00 55.31 105 SER A O 1
ATOM 804 N N . TYR A 1 106 ? 6.647 14.154 31.828 1.00 62.31 106 TYR A N 1
ATOM 805 C CA . TYR A 1 106 ? 7.476 15.288 32.179 1.00 62.31 106 TYR A CA 1
ATOM 806 C C . TYR A 1 106 ? 7.464 15.314 33.695 1.00 62.31 106 TYR A C 1
ATOM 808 O O . TYR A 1 106 ? 6.437 15.576 34.318 1.00 62.31 106 TYR A O 1
ATOM 816 N N . ALA A 1 107 ? 8.599 14.930 34.267 1.00 61.72 107 ALA A N 1
ATOM 817 C CA . ALA A 1 107 ? 8.937 15.352 35.603 1.00 61.72 107 ALA A CA 1
ATOM 818 C C . ALA A 1 107 ? 8.705 16.866 35.660 1.00 61.72 107 ALA A C 1
ATOM 820 O O . ALA A 1 107 ? 9.247 17.622 34.852 1.00 61.72 107 ALA A O 1
ATOM 821 N N . THR A 1 108 ? 7.815 17.259 36.560 1.00 71.00 108 THR A N 1
ATOM 822 C CA . THR A 1 108 ? 7.676 18.606 37.089 1.00 71.00 108 THR A CA 1
ATOM 823 C C . THR A 1 108 ? 9.062 19.227 37.245 1.00 71.00 108 THR A C 1
ATOM 825 O O . THR A 1 108 ? 9.876 18.716 38.012 1.00 71.00 108 THR A O 1
ATOM 828 N N . TRP A 1 109 ? 9.341 20.312 36.521 1.00 67.25 109 TRP A N 1
ATOM 829 C CA . TRP A 1 109 ? 10.402 21.228 36.926 1.00 67.25 109 TRP A CA 1
ATOM 830 C C . TRP A 1 109 ? 9.929 21.842 38.241 1.00 67.25 109 TRP A C 1
ATOM 832 O O . TRP A 1 109 ? 8.997 22.643 38.260 1.00 67.25 109 TRP A O 1
ATOM 842 N N . GLY A 1 110 ? 10.453 21.308 39.341 1.00 70.25 110 GLY A N 1
ATOM 843 C CA . GLY A 1 110 ? 10.142 21.769 40.681 1.00 70.25 110 GLY A CA 1
ATOM 844 C C . GLY A 1 110 ? 10.715 23.160 40.923 1.00 70.25 110 GLY A C 1
ATOM 845 O O . GLY A 1 110 ? 11.851 23.399 40.532 1.00 70.25 110 GLY A O 1
ATOM 846 N N . ILE A 1 111 ? 9.895 23.968 41.606 1.00 52.34 111 ILE A N 1
ATOM 847 C CA . ILE A 1 111 ? 10.219 25.106 42.489 1.00 52.34 111 ILE A CA 1
ATOM 848 C C . ILE A 1 111 ? 11.008 26.252 41.849 1.00 52.34 111 ILE A C 1
ATOM 850 O O . ILE A 1 111 ? 12.208 26.092 41.550 1.00 52.34 111 ILE A O 1
#

pLDDT: mean 72.35, std 16.65, range [42.22, 90.5]

Sequence (111 aa):
EQGEGGPAASSNAREPAPKRLKGREWRLVERATGLQFETLSDPLVGLDSMRRTKMTSVLRRELGKRLTREAIRRSGTLGDLLGELARLPDEAQVPAAASCSSRRSYATWGI

Foldseek 3Di:
DDDDDDDDDDPPPVPPPPQPPQDPLNVLLCVLQVDDDRDQQAFPPPQDPNSVVSSQVSCCVPVQFHDDPVQVVVDGGNNSNVVVRVVTDRVVPPPPPPPDPPDPPPDPPDD

Secondary structure (DSSP, 8-state):
-----------------------HHHHHHHHHH----SSTT-BGGG--HHHHHHHHHHHHHHH-B---HHHHHH--BHHHHHHHHHHSPBGGGS-S-SS------------

Radius of gyration: 24.44 Å; chains: 1; bounding box: 25×58×102 Å

Organism: Alexandrium catenella (NCBI:txid2925)